Protein AF-A0A958SNZ5-F1 (afdb_monomer_lite)

Structure (mmCIF, N/CA/C/O backbone):
data_AF-A0A958SNZ5-F1
#
_entry.id   AF-A0A958SNZ5-F1
#
loop_
_atom_site.group_PDB
_atom_site.id
_atom_site.type_symbol
_atom_site.label_atom_id
_atom_site.label_alt_id
_atom_site.label_comp_id
_atom_site.label_asym_id
_atom_site.label_entity_id
_atom_site.label_seq_id
_atom_site.pdbx_PDB_ins_code
_atom_site.Cartn_x
_atom_site.Cartn_y
_atom_site.Cartn_z
_atom_site.occupancy
_atom_site.B_iso_or_equiv
_atom_site.auth_seq_id
_atom_site.auth_comp_id
_atom_site.auth_asym_id
_atom_site.auth_atom_id
_atom_site.pdbx_PDB_model_num
ATOM 1 N N . MET A 1 1 ? -20.165 -8.129 38.738 1.00 64.81 1 MET A N 1
ATOM 2 C CA . MET A 1 1 ? -20.463 -7.202 39.850 1.00 64.81 1 MET A CA 1
ATOM 3 C C . MET A 1 1 ? -19.310 -7.248 40.838 1.00 64.81 1 MET A C 1
ATOM 5 O O . MET A 1 1 ? -19.049 -8.313 41.389 1.00 64.81 1 MET A O 1
ATOM 9 N N . ILE A 1 2 ? -18.575 -6.153 41.024 1.00 75.19 2 ILE A N 1
ATOM 10 C CA . ILE A 1 2 ? -17.502 -6.101 42.028 1.00 75.19 2 ILE A CA 1
ATOM 11 C C . ILE A 1 2 ? -18.139 -6.384 43.401 1.00 75.19 2 ILE A C 1
ATOM 13 O O . ILE A 1 2 ? -19.108 -5.725 43.781 1.00 75.19 2 ILE A O 1
ATOM 17 N N . LYS A 1 3 ? -17.630 -7.392 44.132 1.00 74.56 3 LYS A N 1
ATOM 18 C CA . LYS A 1 3 ? -18.230 -7.900 45.390 1.00 74.56 3 LYS A CA 1
ATOM 19 C C . LYS A 1 3 ? -18.533 -6.791 46.404 1.00 74.56 3 LYS A C 1
ATOM 21 O O . LYS A 1 3 ? -19.521 -6.876 47.125 1.00 74.56 3 LYS A O 1
ATOM 26 N N . ILE A 1 4 ? -17.708 -5.749 46.412 1.00 76.00 4 ILE A N 1
ATOM 27 C CA . ILE A 1 4 ? -17.816 -4.594 47.303 1.00 76.00 4 ILE A CA 1
ATOM 28 C C . ILE A 1 4 ? -19.150 -3.854 47.092 1.00 76.00 4 ILE A C 1
ATOM 30 O O . ILE A 1 4 ? -19.901 -3.671 48.047 1.00 76.00 4 ILE A O 1
ATOM 34 N N . PHE A 1 5 ? -19.510 -3.513 45.849 1.00 75.12 5 PHE A N 1
ATOM 35 C CA . PHE A 1 5 ? -20.760 -2.796 45.546 1.00 75.12 5 PHE A CA 1
ATOM 36 C C . PHE A 1 5 ? -22.008 -3.650 45.798 1.00 75.12 5 PHE A C 1
ATOM 38 O O . PHE A 1 5 ? -23.033 -3.142 46.261 1.00 75.12 5 PHE A O 1
ATOM 45 N N . ARG A 1 6 ? -21.902 -4.969 45.581 1.00 81.69 6 ARG A N 1
ATOM 46 C CA . ARG A 1 6 ? -22.974 -5.922 45.899 1.00 81.69 6 ARG A CA 1
ATOM 47 C C . ARG A 1 6 ? -23.284 -5.946 47.399 1.00 81.69 6 ARG A C 1
ATOM 49 O O . ARG A 1 6 ? -24.452 -5.871 47.772 1.00 81.69 6 ARG A O 1
ATOM 56 N N . ASN A 1 7 ? -22.253 -6.013 48.243 1.00 80.75 7 ASN A N 1
ATOM 57 C CA . ASN A 1 7 ? -22.415 -6.057 49.698 1.00 80.75 7 ASN A CA 1
ATOM 58 C C . ASN A 1 7 ? -22.991 -4.737 50.247 1.00 80.75 7 ASN A C 1
ATOM 60 O O . ASN A 1 7 ? -23.875 -4.760 51.099 1.00 80.75 7 ASN A O 1
ATOM 64 N N . ILE A 1 8 ? -22.567 -3.586 49.708 1.00 81.38 8 ILE A N 1
ATOM 65 C CA . ILE A 1 8 ? -23.097 -2.266 50.098 1.00 81.38 8 ILE A CA 1
ATOM 66 C C . ILE A 1 8 ? -24.601 -2.165 49.806 1.00 81.38 8 ILE A C 1
ATOM 68 O O . ILE A 1 8 ? -25.374 -1.717 50.651 1.00 81.38 8 ILE A O 1
ATOM 72 N N . ARG A 1 9 ? -25.043 -2.622 48.630 1.00 76.62 9 ARG A N 1
ATOM 73 C CA . ARG A 1 9 ? -26.465 -2.625 48.258 1.00 76.62 9 ARG A CA 1
ATOM 74 C C . ARG A 1 9 ? -27.312 -3.520 49.160 1.00 76.62 9 ARG A C 1
ATOM 76 O O . ARG A 1 9 ? -28.399 -3.111 49.554 1.00 76.62 9 ARG A O 1
ATOM 83 N N . GLN A 1 10 ? -26.821 -4.718 49.478 1.00 80.62 10 GLN A N 1
ATOM 84 C CA . GLN A 1 10 ? -27.524 -5.655 50.359 1.00 80.62 10 GLN A CA 1
ATOM 85 C C . GLN A 1 10 ? -27.713 -5.066 51.764 1.00 80.62 10 GLN A C 1
ATOM 87 O O . GLN A 1 10 ? -28.821 -5.111 52.292 1.00 80.62 10 GLN A O 1
ATOM 92 N N . ASN A 1 11 ? -26.683 -4.413 52.309 1.00 79.31 11 ASN A N 1
ATOM 93 C CA . ASN A 1 11 ? -26.768 -3.741 53.608 1.00 79.31 11 ASN A CA 1
ATOM 94 C C . ASN A 1 11 ? -27.755 -2.558 53.593 1.00 79.31 11 ASN A C 1
ATOM 96 O O . ASN A 1 11 ? -28.541 -2.392 54.519 1.00 79.31 11 ASN A O 1
ATOM 100 N N . LEU A 1 12 ? -27.786 -1.761 52.519 1.00 78.69 12 LEU A N 1
ATOM 101 C CA . LEU A 1 12 ? -28.700 -0.614 52.403 1.00 78.69 12 LEU A CA 1
ATOM 102 C C . LEU A 1 12 ? -30.177 -1.012 52.260 1.00 78.69 12 LEU A C 1
ATOM 104 O O . LEU A 1 12 ? -31.051 -0.266 52.707 1.00 78.69 12 LEU A O 1
ATOM 108 N N . ILE A 1 13 ? -30.456 -2.166 51.646 1.00 79.06 13 ILE A N 1
ATOM 109 C CA . ILE A 1 13 ? -31.806 -2.743 51.589 1.00 79.06 13 ILE A CA 1
ATOM 110 C C . ILE A 1 13 ? -32.213 -3.266 52.971 1.00 79.06 13 ILE A C 1
ATOM 112 O O . ILE A 1 13 ? -33.327 -2.988 53.408 1.00 79.06 13 ILE A O 1
ATOM 116 N N . ALA A 1 14 ? -31.311 -3.961 53.674 1.00 78.69 14 ALA A N 1
ATOM 117 C CA . ALA A 1 14 ? -31.565 -4.472 55.023 1.00 78.69 14 ALA A CA 1
ATOM 118 C C . ALA A 1 14 ? -31.868 -3.351 56.038 1.00 78.69 14 ALA A C 1
ATOM 120 O O . ALA A 1 14 ? -32.654 -3.546 56.958 1.00 78.69 14 ALA A O 1
ATOM 121 N N . GLU A 1 15 ? -31.304 -2.157 55.837 1.00 82.88 15 GLU A N 1
ATOM 122 C CA . GLU A 1 15 ? -31.567 -0.966 56.658 1.00 82.88 15 GLU A CA 1
ATOM 123 C C . GLU A 1 15 ? -32.807 -0.148 56.223 1.00 82.88 15 GLU A C 1
ATOM 125 O O . GLU A 1 15 ? -33.048 0.930 56.767 1.00 82.88 15 GLU A O 1
ATOM 130 N N . GLY A 1 16 ? -33.577 -0.588 55.217 1.00 77.94 16 GLY A N 1
ATOM 131 C CA . GLY A 1 16 ? -34.769 0.124 54.723 1.00 77.94 16 GLY A CA 1
ATOM 132 C C . GLY A 1 16 ? -34.480 1.419 53.941 1.00 77.94 16 GLY A C 1
ATOM 133 O O . GLY A 1 16 ? -35.384 2.209 53.669 1.00 77.94 16 GLY A O 1
ATOM 134 N N . LYS A 1 17 ? -33.225 1.669 53.539 1.00 80.19 17 LYS A N 1
ATOM 135 C CA . LYS A 1 17 ? -32.775 2.930 52.912 1.00 80.19 17 LYS A CA 1
ATOM 136 C C . LYS A 1 17 ? -32.891 2.903 51.382 1.00 80.19 17 LYS A C 1
ATOM 138 O O . LYS A 1 17 ? -31.903 3.092 50.664 1.00 80.19 17 LYS A O 1
ATOM 143 N N . VAL A 1 18 ? -34.114 2.745 50.873 1.00 79.50 18 VAL A N 1
ATOM 144 C CA . VAL A 1 18 ? -34.416 2.600 49.430 1.00 79.50 18 VAL A CA 1
ATOM 145 C C . VAL A 1 18 ? -33.854 3.752 48.577 1.00 79.50 18 VAL A C 1
ATOM 147 O O . VAL A 1 18 ? -33.247 3.518 47.533 1.00 79.50 18 VAL A O 1
ATOM 150 N N . GLY A 1 19 ? -33.954 5.003 49.042 1.00 80.81 19 GLY A N 1
ATOM 151 C CA . GLY A 1 19 ? -33.432 6.164 48.305 1.00 80.81 19 GLY A CA 1
ATOM 152 C C . GLY A 1 19 ? -31.902 6.198 48.169 1.00 80.81 19 GLY A C 1
ATOM 153 O O . GLY A 1 19 ? -31.382 6.710 47.180 1.00 80.81 19 GLY A O 1
ATOM 154 N N . ARG A 1 20 ? -31.157 5.628 49.129 1.00 80.62 20 ARG A N 1
ATOM 155 C CA . ARG A 1 20 ? -29.694 5.488 49.008 1.00 80.62 20 ARG A CA 1
ATOM 156 C C . ARG A 1 20 ? -29.356 4.350 48.055 1.00 80.62 20 ARG A C 1
ATOM 158 O O . ARG A 1 20 ? -28.518 4.543 47.184 1.00 80.62 20 ARG A O 1
ATOM 165 N N . TYR A 1 21 ? -30.052 3.218 48.166 1.00 84.00 21 TYR A N 1
ATOM 166 C CA . TYR A 1 21 ? -29.888 2.078 47.263 1.00 84.00 21 TYR A CA 1
ATOM 167 C C . TYR A 1 21 ? -29.974 2.482 45.780 1.00 84.00 21 TYR A C 1
ATOM 169 O O . TYR A 1 21 ? -29.078 2.138 45.011 1.00 84.00 21 TYR A O 1
ATOM 177 N N . LEU A 1 22 ? -30.982 3.277 45.394 1.00 83.94 22 LEU A N 1
ATOM 178 C CA . LEU A 1 22 ? -31.151 3.728 44.005 1.00 83.94 22 LEU A CA 1
ATOM 179 C C . LEU A 1 22 ? -29.978 4.587 43.506 1.00 83.94 22 LEU A C 1
ATOM 181 O O . LEU A 1 22 ? -29.508 4.386 42.387 1.00 83.94 22 LEU A O 1
ATOM 185 N N . LYS A 1 23 ? -29.445 5.489 44.343 1.00 84.62 23 LYS A N 1
ATOM 186 C CA . LYS A 1 23 ? -28.261 6.300 44.000 1.00 84.62 23 LYS A CA 1
ATOM 187 C C . LYS A 1 23 ? -27.025 5.429 43.759 1.00 84.62 23 LYS A C 1
ATOM 189 O O . LYS A 1 23 ? -26.292 5.661 42.801 1.00 84.62 23 LYS A O 1
ATOM 194 N N . TYR A 1 24 ? -26.812 4.408 44.594 1.00 83.25 24 TYR A N 1
ATOM 195 C CA . TYR A 1 24 ? -25.680 3.487 44.438 1.00 83.25 24 TYR A CA 1
ATOM 196 C C . TYR A 1 24 ? -25.834 2.557 43.229 1.00 83.25 24 TYR A C 1
ATOM 198 O O . TYR A 1 24 ? -24.855 2.326 42.525 1.00 83.25 24 TYR A O 1
ATOM 206 N N . ALA A 1 25 ? -27.042 2.061 42.947 1.00 84.56 25 ALA A N 1
ATOM 207 C CA . ALA A 1 25 ? -27.304 1.239 41.765 1.00 84.56 25 ALA A CA 1
ATOM 208 C C . ALA A 1 25 ? -27.093 2.024 40.458 1.00 84.56 25 ALA A C 1
ATOM 210 O O . ALA A 1 25 ? -26.511 1.502 39.511 1.00 84.56 25 ALA A O 1
ATOM 211 N N . PHE A 1 26 ? -27.494 3.296 40.421 1.00 88.12 26 PHE A N 1
ATOM 212 C CA . PHE A 1 26 ? -27.238 4.171 39.277 1.00 88.12 26 PHE A CA 1
ATOM 213 C C . PHE A 1 26 ? -25.740 4.449 39.080 1.00 88.12 26 PHE A C 1
ATOM 215 O O . PHE A 1 26 ? -25.235 4.359 37.963 1.00 88.12 26 PHE A O 1
ATOM 222 N N . GLY A 1 27 ? -25.006 4.705 40.170 1.00 88.44 27 GLY A N 1
ATOM 223 C CA . GLY A 1 27 ? -23.551 4.866 40.119 1.00 88.44 27 GLY A CA 1
ATOM 224 C C . GLY A 1 27 ? -22.824 3.623 39.594 1.00 88.44 27 GLY A C 1
ATOM 225 O O . GLY A 1 27 ? -21.867 3.745 38.834 1.00 88.44 27 GLY A O 1
ATOM 226 N N . GLU A 1 28 ? -23.306 2.427 39.939 1.00 88.25 28 GLU A N 1
ATOM 227 C CA . GLU A 1 28 ? -22.770 1.166 39.421 1.00 88.25 28 GLU A CA 1
ATOM 228 C C . GLU A 1 28 ? -22.967 1.026 37.906 1.00 88.25 28 GLU A C 1
ATOM 230 O O . GLU A 1 28 ? -22.033 0.648 37.201 1.00 88.25 28 GLU A O 1
ATOM 235 N N . ILE A 1 29 ? -24.150 1.377 37.394 1.00 90.56 29 ILE A N 1
ATOM 236 C CA . ILE A 1 29 ? -24.432 1.358 35.953 1.00 90.56 29 ILE A CA 1
ATOM 237 C C . ILE A 1 29 ? -23.504 2.326 35.219 1.00 90.56 29 ILE A C 1
ATOM 239 O O . ILE A 1 29 ? -22.885 1.934 34.235 1.00 90.56 29 ILE A O 1
ATOM 243 N N . ILE A 1 30 ? -23.347 3.556 35.717 1.00 93.81 30 ILE A N 1
ATOM 244 C CA . ILE A 1 30 ? -22.446 4.546 35.108 1.00 93.81 30 ILE A CA 1
ATOM 245 C C . ILE A 1 30 ? -21.005 4.028 35.069 1.00 93.81 30 ILE A C 1
ATOM 247 O O . ILE A 1 30 ? -20.353 4.119 34.033 1.00 93.81 30 ILE A O 1
ATOM 251 N N . LEU A 1 31 ? -20.514 3.447 36.165 1.00 92.56 31 LEU A N 1
ATOM 252 C CA . LEU A 1 31 ? -19.168 2.869 36.227 1.00 92.56 31 LEU A CA 1
ATOM 253 C C . LEU A 1 31 ? -18.970 1.746 35.204 1.00 92.56 31 LEU A C 1
ATOM 255 O O . LEU A 1 31 ? -17.940 1.699 34.533 1.00 92.56 31 LEU A O 1
ATOM 259 N N . VAL A 1 32 ? -19.958 0.861 35.062 1.00 92.38 32 VAL A N 1
ATOM 260 C CA . VAL A 1 32 ? -19.926 -0.213 34.060 1.00 92.38 32 VAL A CA 1
ATOM 261 C C . VAL A 1 32 ? -19.934 0.364 32.643 1.00 92.38 32 VAL A C 1
ATOM 263 O O . VAL A 1 32 ? -19.138 -0.068 31.813 1.00 92.38 32 VAL A O 1
ATOM 266 N N . VAL A 1 33 ? -20.774 1.366 32.374 1.00 95.75 33 VAL A N 1
ATOM 267 C CA . VAL A 1 33 ? -20.859 2.031 31.065 1.00 95.75 33 VAL A CA 1
ATOM 268 C C . VAL A 1 33 ? -19.537 2.710 30.702 1.00 95.75 33 VAL A C 1
ATOM 270 O O . VAL A 1 33 ? -19.058 2.526 29.588 1.00 95.75 33 VAL A O 1
ATOM 273 N N . ILE A 1 34 ? -18.901 3.420 31.641 1.00 97.06 34 ILE A N 1
ATOM 274 C CA . ILE A 1 34 ? -17.575 4.025 31.432 1.00 97.06 34 ILE A CA 1
ATOM 275 C C . ILE A 1 34 ? -16.528 2.946 31.139 1.00 97.06 34 ILE A C 1
ATOM 277 O O . ILE A 1 34 ? -15.711 3.115 30.237 1.00 97.06 34 ILE A O 1
ATOM 281 N N . GLY A 1 35 ? -16.562 1.823 31.863 1.00 96.31 35 GLY A N 1
ATOM 282 C CA . GLY A 1 35 ? -15.642 0.708 31.634 1.00 96.31 35 GLY A CA 1
ATOM 283 C C . GLY A 1 35 ? -15.779 0.102 30.235 1.00 96.31 35 GLY A C 1
ATOM 284 O O . GLY A 1 35 ? -14.776 -0.101 29.555 1.00 96.31 35 GLY A O 1
ATOM 285 N N . ILE A 1 36 ? -17.013 -0.137 29.782 1.00 96.38 36 ILE A N 1
ATOM 286 C CA . ILE A 1 36 ? -17.290 -0.650 28.431 1.00 96.38 36 ILE A CA 1
ATOM 287 C C . ILE A 1 36 ? -16.855 0.366 27.375 1.00 96.38 36 ILE A C 1
ATOM 289 O O . ILE A 1 36 ? -16.185 -0.002 26.414 1.00 96.38 36 ILE A O 1
ATOM 293 N N . PHE A 1 37 ? -17.191 1.641 27.570 1.00 97.44 37 PHE A N 1
ATOM 294 C CA . PHE A 1 37 ? -16.803 2.707 26.656 1.00 97.44 37 PHE A CA 1
ATOM 295 C C . PHE A 1 37 ? -15.281 2.773 26.496 1.00 97.44 37 PHE A C 1
ATOM 297 O O . PHE A 1 37 ? -14.782 2.705 25.379 1.00 97.44 37 PHE A O 1
ATOM 304 N N . LEU A 1 38 ? -14.525 2.803 27.598 1.00 97.81 38 LEU A N 1
ATOM 305 C CA . LEU A 1 38 ? -13.060 2.807 27.551 1.00 97.81 38 LEU A CA 1
ATOM 306 C C . LEU A 1 38 ? -12.488 1.559 26.869 1.00 97.81 38 LEU A C 1
ATOM 308 O O . LEU A 1 38 ? -11.519 1.675 26.123 1.00 97.81 38 LEU A O 1
ATOM 312 N N . ALA A 1 39 ? -13.080 0.382 27.089 1.00 97.00 39 ALA A N 1
ATOM 313 C CA . ALA A 1 39 ? -12.645 -0.845 26.427 1.00 97.00 39 ALA A CA 1
ATOM 314 C C . ALA A 1 39 ? -12.816 -0.767 24.900 1.00 97.00 39 ALA A C 1
ATOM 316 O O . ALA A 1 39 ? -11.902 -1.143 24.166 1.00 97.00 39 ALA A O 1
ATOM 317 N N . ILE A 1 40 ? -13.945 -0.230 24.425 1.00 98.00 40 ILE A N 1
ATOM 318 C CA . ILE A 1 40 ? -14.191 -0.002 22.994 1.00 98.00 40 ILE A CA 1
ATOM 319 C C . ILE A 1 40 ? -13.185 1.013 22.443 1.00 98.00 40 ILE A C 1
ATOM 321 O O . ILE A 1 40 ? -12.508 0.715 21.462 1.00 98.00 40 ILE A O 1
ATOM 325 N N . GLN A 1 41 ? -13.004 2.155 23.117 1.00 97.69 41 GLN A N 1
ATOM 326 C CA . GLN A 1 41 ? -12.057 3.188 22.682 1.00 97.69 41 GLN A CA 1
ATOM 327 C C . GLN A 1 41 ? -10.619 2.655 22.587 1.00 97.69 41 GLN A C 1
ATOM 329 O O . GLN A 1 41 ? -9.914 2.941 21.622 1.00 97.69 41 GLN A O 1
ATOM 334 N N . LEU A 1 42 ? -10.167 1.867 23.568 1.00 98.06 42 LEU A N 1
ATOM 335 C CA . LEU A 1 42 ? -8.837 1.252 23.542 1.00 98.06 42 LEU A CA 1
ATOM 336 C C . LEU A 1 42 ? -8.690 0.250 22.393 1.00 98.06 42 LEU A C 1
ATOM 338 O O . LEU A 1 42 ? -7.643 0.218 21.745 1.00 98.06 42 LEU A O 1
ATOM 342 N N . ASN A 1 43 ? -9.729 -0.544 22.123 1.00 97.75 43 ASN A N 1
ATOM 343 C CA . ASN A 1 43 ? -9.726 -1.474 21.001 1.00 97.75 43 ASN A CA 1
ATOM 344 C C . ASN A 1 43 ? -9.654 -0.731 19.658 1.00 97.75 43 ASN A C 1
ATOM 346 O O . ASN A 1 43 ? -8.815 -1.062 18.825 1.00 97.75 43 ASN A O 1
ATOM 350 N N . GLU A 1 44 ? -10.456 0.321 19.478 1.00 98.38 44 GLU A N 1
ATOM 351 C CA . GLU A 1 44 ? -10.428 1.156 18.272 1.00 98.38 44 GLU A CA 1
ATOM 352 C C . GLU A 1 44 ? -9.073 1.837 18.058 1.00 98.38 44 GLU A C 1
ATOM 354 O O . GLU A 1 44 ? -8.584 1.886 16.933 1.00 98.38 44 GLU A O 1
ATOM 359 N N . LEU A 1 45 ? -8.436 2.349 19.117 1.00 98.12 45 LEU A N 1
ATOM 360 C CA . LEU A 1 45 ? -7.098 2.942 19.020 1.00 98.12 45 LEU A CA 1
ATOM 361 C C . LEU A 1 45 ? -6.043 1.908 18.613 1.00 98.12 45 LEU A C 1
ATOM 363 O O . LEU A 1 45 ? -5.156 2.215 17.818 1.00 98.12 45 LEU A O 1
ATOM 367 N N . ASN A 1 46 ? -6.135 0.685 19.140 1.00 97.94 46 ASN A N 1
ATOM 368 C CA . ASN A 1 46 ? -5.216 -0.383 18.769 1.00 97.94 46 ASN A CA 1
ATOM 369 C C . ASN A 1 46 ? -5.405 -0.820 17.310 1.00 97.94 46 ASN A C 1
ATOM 371 O O . ASN A 1 46 ? -4.409 -1.008 16.617 1.00 97.94 46 ASN A O 1
ATOM 375 N N . GLU A 1 47 ? -6.647 -0.940 16.833 1.00 98.25 47 GLU A N 1
ATOM 376 C CA . GLU A 1 47 ? -6.929 -1.236 15.422 1.00 98.25 47 GLU A CA 1
ATOM 377 C C . GLU A 1 47 ? -6.454 -0.100 14.507 1.00 98.25 47 GLU A C 1
ATOM 379 O O . GLU A 1 47 ? -5.677 -0.355 13.593 1.00 98.25 47 GLU A O 1
ATOM 384 N N . LYS A 1 48 ? -6.760 1.165 14.830 1.00 98.31 48 LYS A N 1
ATOM 385 C CA . LYS A 1 48 ? -6.251 2.328 14.076 1.00 98.31 48 LYS A CA 1
ATOM 386 C C . LYS A 1 48 ? -4.727 2.358 13.994 1.00 98.31 48 LYS A C 1
ATOM 388 O O . LYS A 1 48 ? -4.179 2.698 12.951 1.00 98.31 48 LYS A O 1
ATOM 393 N N . ARG A 1 49 ? -4.028 1.997 15.076 1.00 98.25 49 ARG A N 1
ATOM 394 C CA . ARG A 1 49 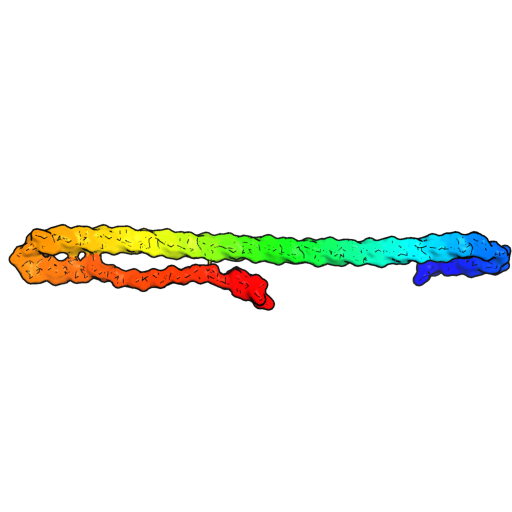? -2.563 1.895 15.066 1.00 98.25 49 ARG A CA 1
ATOM 395 C C . ARG A 1 49 ? -2.085 0.802 14.108 1.00 98.25 49 ARG A C 1
ATOM 397 O O . ARG A 1 49 ? -1.171 1.058 13.335 1.00 98.25 49 ARG A O 1
ATOM 404 N N . LYS A 1 50 ? -2.693 -0.388 14.139 1.00 98.25 50 LYS A N 1
ATOM 405 C CA . LYS A 1 50 ? -2.339 -1.485 13.220 1.00 98.25 50 LYS A CA 1
ATOM 406 C C . LYS A 1 50 ? -2.606 -1.113 11.764 1.00 98.25 50 LYS A C 1
ATOM 408 O O . LYS A 1 50 ? -1.795 -1.435 10.901 1.00 98.25 50 LYS A O 1
ATOM 413 N N . ASP A 1 51 ? -3.721 -0.442 11.493 1.00 97.44 51 ASP A N 1
ATOM 414 C CA . ASP A 1 51 ? -4.058 0.019 10.147 1.00 97.44 51 ASP A CA 1
ATOM 415 C C . ASP A 1 51 ? -3.052 1.062 9.656 1.00 97.44 51 ASP A C 1
ATOM 417 O O . ASP A 1 51 ? -2.572 0.964 8.530 1.00 97.44 51 ASP A O 1
ATOM 421 N N . HIS A 1 52 ? -2.640 1.987 10.525 1.00 97.81 52 HIS A N 1
ATOM 422 C CA . HIS A 1 52 ? -1.598 2.955 10.199 1.00 97.81 52 HIS A CA 1
ATOM 423 C C . HIS A 1 52 ? -0.224 2.300 9.967 1.00 97.81 52 HIS A C 1
ATOM 425 O O . HIS A 1 52 ? 0.497 2.664 9.042 1.00 97.81 52 HIS A O 1
ATOM 431 N N . GLU A 1 53 ? 0.150 1.289 10.756 1.00 98.06 53 GLU A N 1
ATOM 432 C CA . GLU A 1 53 ? 1.386 0.524 10.526 1.00 98.06 53 GLU A CA 1
ATOM 433 C C . GLU A 1 53 ? 1.364 -0.204 9.169 1.00 98.06 53 GLU A C 1
ATOM 435 O O . GLU A 1 53 ? 2.366 -0.203 8.447 1.00 98.06 53 GLU A O 1
ATOM 440 N N . LYS A 1 54 ? 0.216 -0.778 8.779 1.00 96.44 54 LYS A N 1
ATOM 441 C CA . LYS A 1 54 ? 0.028 -1.370 7.443 1.00 96.44 54 LYS A CA 1
ATOM 442 C C . LYS A 1 54 ? 0.121 -0.321 6.338 1.00 96.44 54 LYS A C 1
ATOM 444 O O . LYS A 1 54 ? 0.797 -0.563 5.342 1.00 96.44 54 LYS A O 1
ATOM 449 N N . GLU A 1 55 ? -0.516 0.834 6.516 1.00 96.56 55 GLU A N 1
ATOM 450 C CA . GLU A 1 55 ? -0.453 1.961 5.581 1.00 96.56 55 GLU A CA 1
ATOM 451 C C . GLU A 1 55 ? 1.000 2.386 5.329 1.00 96.56 55 GLU A C 1
ATOM 453 O O . GLU A 1 55 ? 1.438 2.442 4.181 1.00 96.56 55 GLU A O 1
ATOM 458 N N . LEU A 1 56 ? 1.783 2.599 6.392 1.00 98.00 56 LEU A N 1
ATOM 459 C CA . LEU A 1 56 ? 3.202 2.949 6.282 1.00 98.00 56 LEU A CA 1
ATOM 460 C C . LEU A 1 56 ? 4.018 1.860 5.574 1.00 98.00 56 LEU A C 1
ATOM 462 O O . LEU A 1 56 ? 4.904 2.172 4.775 1.00 98.00 56 LEU A O 1
ATOM 466 N N . SER A 1 57 ? 3.712 0.585 5.831 1.00 97.00 57 SER A N 1
ATOM 467 C CA . SER A 1 57 ? 4.351 -0.533 5.135 1.00 97.00 57 SER A CA 1
ATOM 468 C C . SER A 1 57 ? 4.064 -0.504 3.631 1.00 97.00 57 SER A C 1
ATOM 470 O O . SER A 1 57 ? 4.997 -0.603 2.831 1.00 97.00 57 SER A O 1
ATOM 472 N N . PHE A 1 58 ? 2.804 -0.307 3.232 1.00 96.12 58 PHE A N 1
ATOM 473 C CA . PHE A 1 58 ? 2.426 -0.189 1.823 1.00 96.12 58 PHE A CA 1
ATOM 474 C C . PHE A 1 58 ? 3.044 1.039 1.154 1.00 96.12 58 PHE A C 1
ATOM 476 O O . PHE A 1 58 ? 3.551 0.925 0.041 1.00 96.12 58 PHE A O 1
ATOM 483 N N . LEU A 1 59 ? 3.079 2.188 1.834 1.00 96.94 59 LEU A N 1
ATOM 484 C CA . LEU A 1 59 ? 3.739 3.394 1.326 1.00 96.94 59 LEU A CA 1
ATOM 485 C C . LEU A 1 59 ? 5.235 3.167 1.081 1.00 96.94 59 LEU A C 1
ATOM 487 O O . LEU A 1 59 ? 5.760 3.601 0.054 1.00 96.94 59 LEU A O 1
ATOM 491 N N . SER A 1 60 ? 5.920 2.459 1.985 1.00 97.31 60 SER A N 1
ATOM 492 C CA . SER A 1 60 ? 7.328 2.097 1.794 1.00 97.31 60 SER A CA 1
ATOM 493 C C . SER A 1 60 ? 7.515 1.199 0.573 1.00 97.31 60 SER A C 1
ATOM 495 O O . SER A 1 60 ? 8.364 1.486 -0.265 1.00 97.31 60 SER A O 1
ATOM 497 N N . LYS A 1 61 ? 6.697 0.150 0.434 1.00 95.94 61 LYS A N 1
ATOM 498 C CA . LYS A 1 61 ? 6.768 -0.756 -0.720 1.00 95.94 61 LYS A CA 1
ATOM 499 C C . LYS A 1 61 ? 6.481 -0.035 -2.041 1.00 95.94 61 LYS A C 1
ATOM 501 O O . LYS A 1 61 ? 7.188 -0.246 -3.018 1.00 95.94 61 LYS A O 1
ATOM 506 N N . LEU A 1 62 ? 5.494 0.865 -2.063 1.00 95.75 62 LEU A N 1
ATOM 507 C CA . LEU A 1 62 ? 5.158 1.647 -3.254 1.00 95.75 62 LEU A CA 1
ATOM 508 C C . LEU A 1 62 ? 6.310 2.574 -3.659 1.00 95.75 62 LEU A C 1
ATOM 510 O O . LEU A 1 62 ? 6.609 2.714 -4.842 1.00 95.75 62 LEU A O 1
ATOM 514 N N . LYS A 1 63 ? 6.985 3.184 -2.681 1.00 95.81 63 LYS A N 1
ATOM 515 C CA . LYS A 1 63 ? 8.194 3.974 -2.928 1.00 95.81 63 LYS A CA 1
ATOM 516 C C . LYS A 1 63 ? 9.298 3.120 -3.559 1.00 95.81 63 LYS A C 1
ATOM 518 O O . LYS A 1 63 ? 9.946 3.579 -4.496 1.00 95.81 63 LYS A O 1
ATOM 523 N N . ASP A 1 64 ? 9.508 1.904 -3.064 1.00 95.12 64 ASP A N 1
ATOM 524 C CA . ASP A 1 64 ? 10.514 0.988 -3.608 1.00 95.12 64 ASP A CA 1
ATOM 525 C C . ASP A 1 64 ? 10.168 0.545 -5.038 1.00 95.12 64 ASP A C 1
ATOM 527 O O . ASP A 1 64 ? 11.037 0.568 -5.910 1.00 95.12 64 ASP A O 1
ATOM 531 N N . ASP A 1 65 ? 8.895 0.237 -5.306 1.00 94.25 65 ASP A N 1
ATOM 532 C CA . ASP A 1 65 ? 8.400 -0.087 -6.648 1.00 94.25 65 ASP A CA 1
ATOM 533 C C . ASP A 1 65 ? 8.634 1.075 -7.631 1.00 94.25 65 ASP A C 1
ATOM 535 O O . ASP A 1 65 ? 9.155 0.859 -8.726 1.00 94.25 65 ASP A O 1
ATOM 539 N N . ILE A 1 66 ? 8.335 2.316 -7.2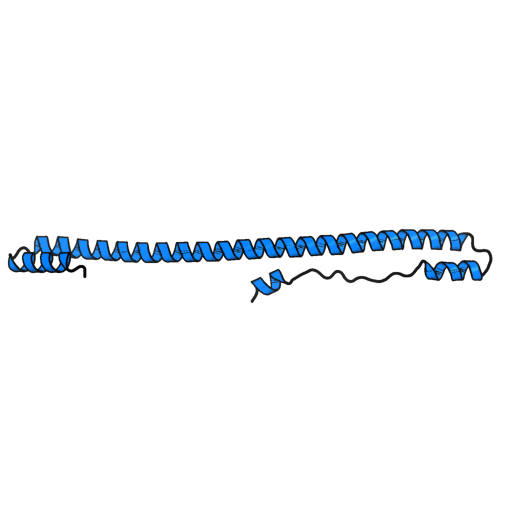24 1.00 94.12 66 ILE A N 1
ATOM 540 C CA . ILE A 1 66 ? 8.577 3.519 -8.039 1.00 94.12 66 ILE A CA 1
ATOM 541 C C . ILE A 1 66 ? 10.074 3.723 -8.299 1.00 94.12 66 ILE A C 1
ATOM 543 O O . ILE A 1 66 ? 10.465 4.041 -9.421 1.00 94.12 66 ILE A O 1
ATOM 547 N N . ASN A 1 67 ? 10.929 3.539 -7.290 1.00 95.19 67 ASN A N 1
ATOM 548 C CA . ASN A 1 67 ? 12.378 3.663 -7.471 1.00 95.19 67 ASN A CA 1
ATOM 549 C C . ASN A 1 67 ? 12.907 2.630 -8.472 1.00 95.19 67 ASN A C 1
ATOM 551 O O . ASN A 1 67 ? 13.750 2.962 -9.305 1.00 95.19 67 ASN A O 1
ATOM 555 N N . LEU A 1 68 ? 12.392 1.400 -8.422 1.00 93.25 68 LEU A N 1
ATOM 556 C CA . LEU A 1 68 ? 12.748 0.359 -9.380 1.00 93.25 68 LEU A CA 1
ATOM 557 C C . LEU A 1 68 ? 12.321 0.739 -10.805 1.00 93.25 68 LEU A C 1
ATOM 559 O O . LEU A 1 68 ? 13.104 0.585 -11.743 1.00 93.25 68 LEU A O 1
ATOM 563 N N . ASP A 1 69 ? 11.116 1.283 -10.967 1.00 92.81 69 ASP A N 1
ATOM 564 C CA . ASP A 1 69 ? 10.627 1.754 -12.264 1.00 92.81 69 ASP A CA 1
ATOM 565 C C . ASP A 1 69 ? 11.479 2.910 -12.812 1.00 92.81 69 ASP A C 1
ATOM 567 O O . ASP A 1 69 ? 11.848 2.893 -13.988 1.00 92.81 69 ASP A O 1
ATOM 571 N N . ILE A 1 70 ? 11.877 3.867 -11.964 1.00 93.31 70 ILE A N 1
ATOM 572 C CA . ILE A 1 70 ? 12.807 4.949 -12.333 1.00 93.31 70 ILE A CA 1
ATOM 573 C C . ILE A 1 70 ? 14.155 4.380 -12.789 1.00 93.31 70 ILE A C 1
ATOM 575 O O . ILE A 1 70 ? 14.706 4.832 -13.796 1.00 93.31 70 ILE A O 1
ATOM 579 N N . MET A 1 71 ? 14.692 3.382 -12.081 1.00 92.62 71 MET A N 1
ATOM 580 C CA . MET A 1 71 ? 15.954 2.739 -12.457 1.00 92.62 71 MET A CA 1
ATOM 581 C C . MET A 1 71 ? 15.851 2.050 -13.823 1.00 92.62 71 MET A C 1
ATOM 583 O O . MET A 1 71 ? 16.719 2.244 -14.675 1.00 92.62 71 MET A O 1
ATOM 587 N N . ASN A 1 72 ? 14.774 1.301 -14.065 1.00 90.56 72 ASN A N 1
ATOM 588 C CA . ASN A 1 72 ? 14.533 0.620 -15.340 1.00 90.56 72 ASN A CA 1
ATOM 589 C C . ASN A 1 72 ? 14.367 1.611 -16.503 1.00 90.56 72 ASN A C 1
ATOM 591 O O . ASN A 1 72 ? 14.891 1.391 -17.600 1.00 90.56 72 ASN A O 1
ATOM 595 N N . LEU A 1 73 ? 13.660 2.717 -16.260 1.00 90.69 73 LEU A N 1
ATOM 596 C CA . LEU A 1 73 ? 13.491 3.808 -17.217 1.00 90.69 73 LEU A CA 1
ATOM 597 C C . LEU A 1 73 ? 14.823 4.477 -17.553 1.00 90.69 73 LEU A C 1
ATOM 599 O O . LEU A 1 73 ? 15.152 4.612 -18.726 1.00 90.69 73 LEU A O 1
ATOM 603 N N . THR A 1 74 ? 15.616 4.823 -16.540 1.00 92.75 74 THR A N 1
ATOM 604 C CA . THR A 1 74 ? 16.942 5.442 -16.718 1.00 92.75 74 THR A CA 1
ATOM 605 C C . THR A 1 74 ? 17.886 4.530 -17.507 1.00 92.75 74 THR A C 1
ATOM 607 O O . THR A 1 74 ? 18.633 4.985 -18.375 1.00 92.75 74 THR A O 1
ATOM 610 N N . GLN A 1 75 ? 17.834 3.222 -17.243 1.00 89.56 75 GLN A N 1
ATOM 611 C CA . GLN A 1 75 ? 18.607 2.240 -17.997 1.00 89.56 75 GLN A CA 1
ATOM 612 C C . GLN A 1 75 ? 18.163 2.181 -19.463 1.00 89.56 75 GLN A C 1
ATOM 614 O O . GLN A 1 75 ? 19.007 2.134 -20.356 1.00 89.56 75 GLN A O 1
ATOM 619 N N . SER A 1 76 ? 16.851 2.208 -19.708 1.00 89.44 76 SER A N 1
ATOM 620 C CA . SER A 1 76 ? 16.289 2.205 -21.062 1.00 89.44 76 SER A CA 1
ATOM 621 C C . SER A 1 76 ? 16.677 3.468 -21.830 1.00 89.44 76 SER A C 1
ATOM 623 O O . SER A 1 76 ? 17.107 3.369 -22.973 1.00 89.44 76 SER A O 1
ATOM 625 N N . ASP A 1 77 ? 16.609 4.633 -21.186 1.00 89.81 77 ASP A N 1
ATOM 626 C CA . ASP A 1 77 ? 17.015 5.920 -21.760 1.00 89.81 77 ASP A CA 1
ATOM 627 C C . ASP A 1 77 ? 18.498 5.917 -22.160 1.00 89.81 77 ASP A C 1
ATOM 629 O O . ASP A 1 77 ? 18.854 6.232 -23.295 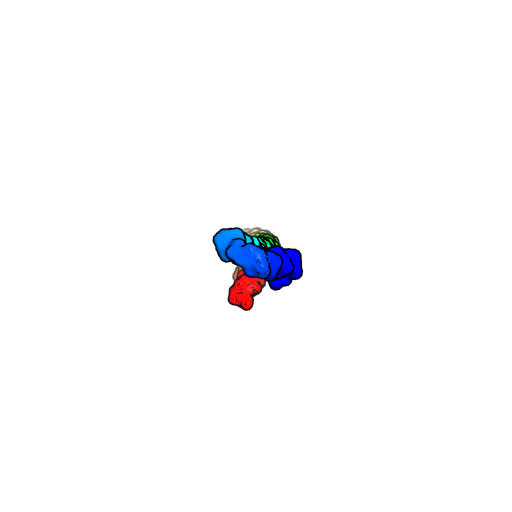1.00 89.81 77 ASP A O 1
ATOM 633 N N . SER A 1 78 ? 19.366 5.413 -21.275 1.00 90.38 78 SER A N 1
ATOM 634 C CA . SER A 1 78 ? 20.797 5.237 -21.565 1.00 90.38 78 SER A CA 1
ATOM 635 C C . SER A 1 78 ? 21.034 4.320 -22.770 1.00 90.38 78 SER A C 1
ATOM 637 O O . SER A 1 78 ? 21.895 4.582 -23.609 1.00 90.38 78 SER A O 1
ATOM 639 N N . THR A 1 79 ? 20.264 3.236 -22.876 1.00 88.25 79 THR A N 1
ATOM 640 C CA . THR A 1 79 ? 20.330 2.315 -24.013 1.00 88.25 79 THR A CA 1
ATOM 641 C C . THR A 1 79 ? 19.844 2.976 -25.308 1.00 88.25 79 THR A C 1
ATOM 643 O O . THR A 1 79 ? 20.487 2.808 -26.344 1.00 88.25 79 THR A O 1
ATOM 646 N N . PHE A 1 80 ? 18.776 3.775 -25.266 1.00 87.81 80 PHE A N 1
ATOM 647 C CA . PHE A 1 80 ? 18.307 4.521 -26.435 1.00 87.81 80 PHE A CA 1
ATOM 648 C C . PHE A 1 80 ? 19.310 5.580 -26.896 1.00 87.81 80 PHE A C 1
ATOM 650 O O . PHE A 1 80 ? 19.544 5.684 -28.098 1.00 87.81 80 PHE A O 1
ATOM 657 N N . ALA A 1 81 ? 19.984 6.276 -25.978 1.00 90.38 81 ALA A N 1
ATOM 658 C CA . ALA A 1 81 ? 21.056 7.211 -26.322 1.00 90.38 81 ALA A CA 1
ATOM 659 C C . ALA A 1 81 ? 22.229 6.518 -27.046 1.00 90.38 81 ALA A C 1
ATOM 661 O O . ALA A 1 81 ? 22.804 7.060 -27.994 1.00 90.38 81 ALA A O 1
ATOM 662 N N . LEU A 1 82 ? 22.574 5.286 -26.644 1.00 88.94 82 LEU A N 1
ATOM 663 C CA . LEU A 1 82 ? 23.575 4.480 -27.352 1.00 88.94 82 LEU A CA 1
ATOM 664 C C . LEU A 1 82 ? 23.109 4.107 -28.761 1.00 88.94 82 LEU A C 1
ATOM 666 O O . LEU A 1 82 ? 23.898 4.189 -29.702 1.00 88.94 82 LEU A O 1
ATOM 670 N N . TYR A 1 83 ? 21.842 3.725 -28.923 1.00 86.94 83 TYR A N 1
ATOM 671 C CA . TYR A 1 83 ? 21.300 3.410 -30.242 1.00 86.94 83 TYR A CA 1
ATOM 672 C C . TYR A 1 83 ? 21.224 4.632 -31.157 1.00 86.94 83 TYR A C 1
ATOM 674 O O . TYR A 1 83 ? 21.535 4.520 -32.342 1.00 86.94 83 TYR A O 1
ATOM 682 N N . GLU A 1 84 ? 20.874 5.801 -30.624 1.00 88.62 84 GLU A N 1
ATOM 683 C CA . GLU A 1 84 ? 20.898 7.063 -31.365 1.00 88.62 84 GLU A CA 1
ATOM 684 C C . GLU A 1 84 ? 22.318 7.381 -31.855 1.00 88.62 84 GLU A C 1
ATOM 686 O O . GLU A 1 84 ? 22.528 7.652 -33.038 1.00 88.62 84 GLU A O 1
ATOM 691 N N . SER A 1 85 ? 23.317 7.260 -30.976 1.00 90.88 85 SER A N 1
ATOM 692 C CA . SER A 1 85 ? 24.729 7.461 -31.324 1.00 90.88 85 SER A CA 1
ATOM 693 C C . SER A 1 85 ? 25.207 6.494 -32.417 1.00 90.88 85 SER A C 1
ATOM 695 O O . SER A 1 85 ? 25.795 6.918 -33.417 1.00 90.88 85 SER A O 1
ATOM 697 N N . SER A 1 86 ? 24.897 5.200 -32.282 1.00 89.00 86 SER A N 1
ATOM 698 C CA . SER A 1 86 ? 25.212 4.181 -33.293 1.00 89.00 86 SER A CA 1
ATOM 699 C C . SER A 1 86 ? 24.527 4.458 -34.629 1.00 89.00 86 SER A C 1
ATOM 701 O O . SER A 1 86 ? 25.174 4.364 -35.671 1.00 89.00 86 SER A O 1
ATOM 703 N N . SER A 1 87 ? 23.257 4.868 -34.607 1.00 86.94 87 SER A N 1
ATOM 704 C CA . SER A 1 87 ? 22.486 5.206 -35.810 1.00 86.94 87 SER A CA 1
ATOM 705 C C . SER A 1 87 ? 23.072 6.419 -36.532 1.00 86.94 87 SER A C 1
ATOM 707 O O . SER A 1 87 ? 23.234 6.397 -37.751 1.00 86.94 87 SER A O 1
ATOM 709 N N . ASN A 1 88 ? 23.472 7.453 -35.786 1.00 89.44 88 ASN A N 1
ATOM 710 C CA . ASN A 1 88 ? 24.140 8.630 -36.347 1.00 89.44 88 ASN A CA 1
ATOM 711 C C . ASN A 1 88 ? 25.480 8.265 -37.003 1.00 89.44 88 ASN A C 1
ATOM 713 O O . ASN A 1 88 ? 25.788 8.734 -38.099 1.00 89.44 88 ASN A O 1
ATOM 717 N N . LYS A 1 89 ? 26.259 7.374 -36.378 1.00 88.94 89 LYS A N 1
ATOM 718 C CA . LYS A 1 89 ? 27.516 6.872 -36.949 1.00 88.94 89 LYS A CA 1
ATOM 719 C C . LYS A 1 89 ? 27.287 6.026 -38.203 1.00 88.94 89 LYS A C 1
ATOM 721 O O . LYS A 1 89 ? 28.031 6.151 -39.174 1.00 88.94 89 LYS A O 1
ATOM 726 N N . ALA A 1 90 ? 26.262 5.179 -38.195 1.00 87.75 90 ALA A N 1
ATOM 727 C CA . ALA A 1 90 ? 25.872 4.381 -39.351 1.00 87.75 90 ALA A CA 1
ATOM 728 C C . ALA A 1 90 ? 25.514 5.280 -40.543 1.00 87.75 90 ALA A C 1
ATOM 730 O O . ALA A 1 90 ? 25.971 5.042 -41.660 1.00 87.75 90 ALA A O 1
ATOM 731 N N . LEU A 1 91 ? 24.777 6.363 -40.284 1.00 87.38 91 LEU A N 1
ATOM 732 C CA . LEU A 1 91 ? 24.416 7.358 -41.287 1.00 87.38 91 LEU A CA 1
ATOM 733 C C . LEU A 1 91 ? 25.648 8.087 -41.860 1.00 87.38 91 LEU A C 1
ATOM 735 O O . LEU A 1 91 ? 25.734 8.287 -43.071 1.00 87.38 91 LEU A O 1
ATOM 739 N N . GLU A 1 92 ? 26.629 8.442 -41.021 1.00 88.69 92 GLU A N 1
ATOM 740 C CA . GLU A 1 92 ? 27.897 9.034 -41.478 1.00 88.69 92 GLU A CA 1
ATOM 741 C C . GLU A 1 92 ? 28.662 8.096 -42.425 1.00 88.69 92 GLU A C 1
ATOM 743 O O . GLU A 1 92 ? 29.148 8.535 -43.470 1.00 88.69 92 GLU A O 1
ATOM 748 N N . ILE A 1 93 ? 28.756 6.807 -42.077 1.00 87.81 93 ILE A N 1
ATOM 749 C CA . ILE A 1 93 ? 29.408 5.788 -42.914 1.00 87.81 93 ILE A CA 1
ATOM 750 C C . ILE A 1 93 ? 28.652 5.635 -44.233 1.00 87.81 93 ILE A C 1
ATOM 752 O O . ILE A 1 93 ? 29.272 5.653 -45.293 1.00 87.81 93 ILE A O 1
ATOM 756 N N . PHE A 1 94 ? 27.321 5.554 -44.176 1.00 87.25 94 PHE A N 1
ATOM 757 C CA . PHE A 1 94 ? 26.471 5.417 -45.353 1.00 87.25 94 PHE A CA 1
ATOM 758 C C . PHE A 1 94 ? 26.682 6.558 -46.359 1.00 87.25 94 PHE A C 1
ATOM 760 O O . PHE A 1 94 ? 26.886 6.301 -47.542 1.00 87.25 94 PHE A O 1
ATOM 767 N N . TYR A 1 95 ? 26.723 7.816 -45.904 1.00 89.19 95 TYR A N 1
ATOM 768 C CA . TYR A 1 95 ? 26.958 8.962 -46.793 1.00 89.19 95 TYR A CA 1
ATOM 769 C C . TYR A 1 95 ? 28.362 9.005 -47.412 1.00 89.19 95 TYR A C 1
ATOM 771 O O . TYR A 1 95 ? 28.560 9.676 -48.424 1.00 89.19 95 TYR A O 1
ATOM 779 N N . ARG A 1 96 ? 29.344 8.321 -46.814 1.00 89.06 96 ARG A N 1
ATOM 780 C CA . ARG A 1 96 ? 30.726 8.234 -47.319 1.00 89.06 96 ARG A CA 1
ATOM 781 C C . ARG A 1 96 ? 31.020 6.933 -48.067 1.00 89.06 96 ARG A C 1
ATOM 783 O O . ARG A 1 96 ? 32.140 6.768 -48.554 1.00 89.06 96 ARG A O 1
ATOM 790 N N . ALA A 1 97 ? 30.056 6.019 -48.129 1.00 89.44 97 ALA A N 1
ATOM 791 C CA . ALA A 1 97 ? 30.229 4.706 -48.724 1.00 89.44 97 ALA A CA 1
ATOM 792 C C . ALA A 1 97 ? 30.530 4.827 -50.222 1.00 89.44 97 ALA A C 1
ATOM 794 O O . ALA A 1 97 ? 29.803 5.483 -50.965 1.00 89.44 97 ALA A O 1
ATOM 795 N N . ASN A 1 98 ? 31.599 4.166 -50.667 1.00 90.56 98 ASN A N 1
ATOM 796 C CA . ASN A 1 98 ? 31.968 4.102 -52.085 1.00 90.56 98 ASN A CA 1
ATOM 797 C C . ASN A 1 98 ? 31.911 2.672 -52.631 1.00 90.56 98 ASN A C 1
ATOM 799 O O . ASN A 1 98 ? 32.050 2.465 -53.838 1.00 90.56 98 ASN A O 1
ATOM 803 N N . LYS A 1 99 ? 31.725 1.680 -51.754 1.00 91.12 99 LYS A N 1
ATOM 804 C CA . LYS A 1 99 ? 31.558 0.276 -52.118 1.00 91.12 99 LYS A CA 1
ATOM 805 C C . LYS A 1 99 ? 30.404 -0.358 -51.348 1.00 91.12 99 LYS A C 1
ATOM 807 O O . LYS A 1 99 ? 29.986 0.136 -50.304 1.00 91.12 99 LYS A O 1
ATOM 812 N N . VAL A 1 100 ? 29.909 -1.483 -51.858 1.00 83.94 100 VAL A N 1
ATOM 813 C CA . VAL A 1 100 ? 28.805 -2.234 -51.238 1.00 83.94 100 VAL A CA 1
ATOM 814 C C . VAL A 1 100 ? 29.200 -2.745 -49.847 1.00 83.94 100 VAL A C 1
ATOM 816 O O . VAL A 1 100 ? 28.367 -2.780 -48.946 1.00 83.94 100 VAL A O 1
ATOM 819 N N . GLU A 1 101 ? 30.477 -3.069 -49.633 1.00 85.38 101 GLU A N 1
ATOM 820 C CA . GLU A 1 101 ? 30.985 -3.545 -48.343 1.00 85.38 101 GLU A CA 1
ATOM 821 C C . GLU A 1 101 ? 30.886 -2.484 -47.231 1.00 85.38 101 GLU A C 1
ATOM 823 O O . GLU A 1 101 ? 30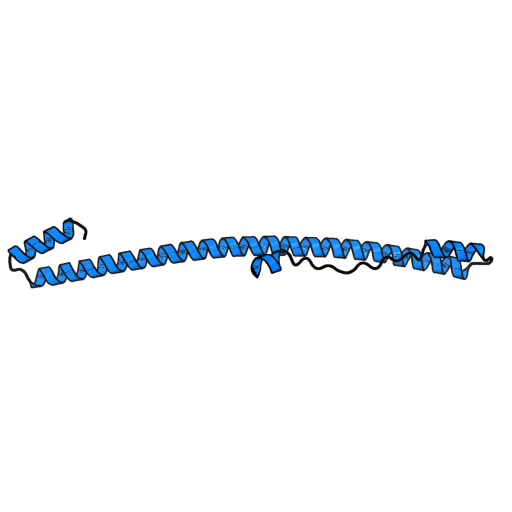.630 -2.834 -46.078 1.00 85.38 101 GLU A O 1
ATOM 828 N N . ASP A 1 102 ? 31.018 -1.195 -47.570 1.00 82.94 102 ASP A N 1
ATOM 829 C CA . ASP A 1 102 ? 30.892 -0.086 -46.612 1.00 82.94 102 ASP A CA 1
ATOM 830 C C . ASP A 1 102 ? 29.449 0.029 -46.086 1.00 82.94 102 ASP A C 1
ATOM 832 O O . ASP A 1 102 ? 29.224 0.358 -44.923 1.00 82.94 102 ASP A O 1
ATOM 836 N N . ILE A 1 103 ? 28.466 -0.288 -46.938 1.00 80.44 103 ILE A N 1
ATOM 837 C CA . ILE A 1 103 ? 27.038 -0.276 -46.596 1.00 80.44 103 ILE A CA 1
ATOM 838 C C . ILE A 1 103 ? 26.713 -1.448 -45.665 1.00 80.44 103 ILE A C 1
ATOM 840 O O . ILE A 1 103 ? 26.041 -1.258 -44.655 1.00 80.44 103 ILE A O 1
ATOM 844 N N . ILE A 1 104 ? 27.244 -2.643 -45.943 1.00 81.81 104 ILE A N 1
ATOM 845 C CA . ILE A 1 104 ? 27.032 -3.840 -45.106 1.00 81.81 104 ILE A CA 1
ATOM 846 C C . ILE A 1 104 ? 27.570 -3.629 -43.681 1.00 81.81 104 ILE A C 1
ATOM 848 O O . ILE A 1 104 ? 26.983 -4.113 -42.716 1.00 81.81 104 ILE A O 1
ATOM 852 N N . ALA A 1 105 ? 28.648 -2.857 -43.513 1.00 77.25 105 ALA A N 1
ATOM 853 C CA . ALA A 1 105 ? 29.174 -2.528 -42.189 1.00 77.25 105 ALA A CA 1
ATOM 854 C C . ALA A 1 105 ? 28.176 -1.733 -41.317 1.00 77.25 105 ALA A C 1
ATOM 856 O O . ALA A 1 105 ? 28.234 -1.821 -40.087 1.00 77.25 105 ALA A O 1
ATOM 857 N N . THR A 1 106 ? 27.240 -0.994 -41.926 1.00 78.00 106 THR A N 1
ATOM 858 C CA . THR A 1 106 ? 26.252 -0.178 -41.198 1.00 78.00 106 THR A CA 1
ATOM 859 C C . THR A 1 106 ? 25.144 -0.999 -40.535 1.00 78.00 106 THR A C 1
ATOM 861 O O . THR A 1 106 ? 24.662 -0.597 -39.480 1.00 78.00 106 THR A O 1
ATOM 864 N N . ASP A 1 107 ? 24.811 -2.186 -41.056 1.00 73.62 107 ASP A N 1
ATOM 865 C CA . ASP A 1 107 ? 23.757 -3.062 -40.506 1.00 73.62 107 ASP A CA 1
ATOM 866 C C . ASP A 1 107 ? 24.026 -3.446 -39.045 1.00 73.62 107 ASP A C 1
ATOM 868 O O . ASP A 1 107 ? 23.119 -3.506 -38.214 1.00 73.62 107 ASP A O 1
ATOM 872 N N . THR A 1 108 ? 25.302 -3.636 -38.699 1.00 71.69 108 THR A N 1
ATOM 873 C CA . THR A 1 108 ? 25.721 -3.973 -37.330 1.00 71.69 108 THR A CA 1
ATOM 874 C C . THR A 1 108 ? 25.467 -2.850 -36.321 1.00 71.69 108 THR A C 1
ATOM 876 O O . THR A 1 108 ? 25.408 -3.10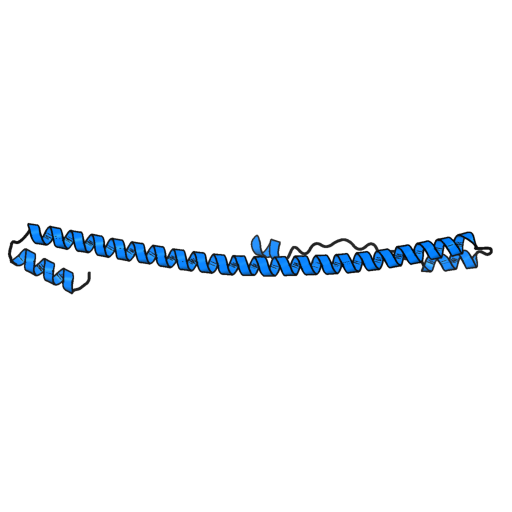6 -35.119 1.00 71.69 108 THR A O 1
ATOM 879 N N . LEU A 1 109 ? 25.289 -1.614 -36.795 1.00 73.38 109 LEU A N 1
ATOM 880 C CA . LEU A 1 109 ? 25.065 -0.423 -35.976 1.00 73.38 109 LEU A CA 1
ATOM 881 C C . LEU A 1 109 ? 23.576 -0.069 -35.823 1.00 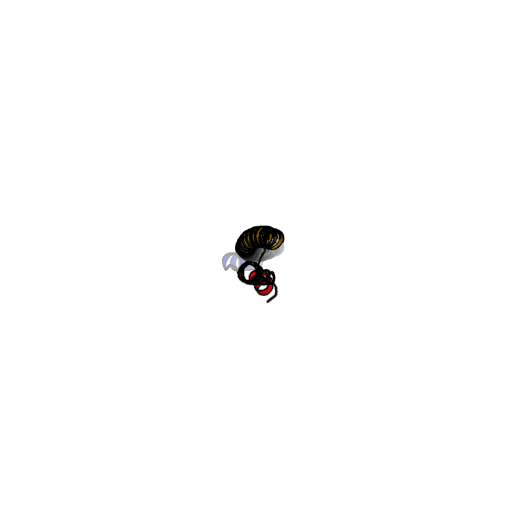73.38 109 LEU A C 1
ATOM 883 O O . LEU A 1 109 ? 23.240 0.726 -34.947 1.00 73.38 109 LEU A O 1
ATOM 887 N N . PHE A 1 110 ? 22.688 -0.673 -36.621 1.00 67.38 110 PHE A N 1
ATOM 888 C CA . PHE A 1 110 ? 21.240 -0.423 -36.601 1.00 67.38 110 PHE A CA 1
ATOM 889 C C . PHE A 1 110 ? 20.436 -1.386 -35.710 1.00 67.38 110 PHE A C 1
ATOM 891 O O . PHE A 1 110 ? 19.204 -1.348 -35.718 1.00 67.38 110 PHE A O 1
ATOM 898 N N . MET A 1 111 ? 21.083 -2.253 -34.924 1.00 64.38 111 MET A N 1
ATOM 899 C CA . MET A 1 111 ? 20.367 -3.162 -34.022 1.00 64.38 111 MET A CA 1
ATOM 900 C C . MET A 1 111 ? 19.658 -2.398 -32.896 1.00 64.38 111 MET A C 1
ATOM 902 O O . MET A 1 111 ? 20.254 -2.086 -31.870 1.00 64.38 111 MET A O 1
ATOM 906 N N . PHE A 1 112 ? 18.359 -2.162 -33.070 1.00 65.44 112 PHE A N 1
ATOM 907 C CA . PHE A 1 112 ? 17.445 -1.737 -32.014 1.00 65.44 112 PHE A CA 1
ATOM 908 C C . PHE A 1 112 ? 16.747 -2.951 -31.400 1.00 65.44 112 PHE A C 1
ATOM 910 O O . PHE A 1 112 ? 16.170 -3.776 -32.110 1.00 65.44 112 PHE A O 1
ATOM 917 N N . ALA A 1 113 ? 16.727 -3.026 -30.071 1.00 64.00 113 ALA A N 1
ATOM 918 C CA . ALA A 1 113 ? 15.800 -3.887 -29.350 1.00 64.00 113 ALA A CA 1
ATOM 919 C C . ALA A 1 113 ? 14.660 -3.026 -28.798 1.00 64.00 113 ALA A C 1
ATOM 921 O O . ALA A 1 113 ? 14.893 -2.093 -28.031 1.00 64.00 113 ALA A O 1
ATOM 922 N N . TRP A 1 114 ? 13.420 -3.339 -29.179 1.00 62.69 114 TRP A N 1
ATOM 923 C CA . TRP A 1 114 ? 12.255 -2.705 -28.571 1.00 62.69 114 TRP A CA 1
ATOM 924 C C . TRP A 1 114 ? 12.103 -3.218 -27.138 1.00 62.69 114 TRP A C 1
ATOM 926 O O . TRP A 1 114 ? 11.876 -4.412 -26.927 1.00 62.69 114 TRP A O 1
ATOM 936 N N . THR A 1 115 ? 12.214 -2.337 -26.148 1.00 64.75 115 THR A N 1
ATOM 937 C CA . THR A 1 115 ? 11.910 -2.675 -24.756 1.00 64.75 115 THR A CA 1
ATOM 938 C C . THR A 1 115 ? 10.515 -2.161 -24.421 1.00 64.75 115 THR A C 1
ATOM 940 O O . THR A 1 115 ? 10.198 -0.984 -24.570 1.00 64.75 115 THR A O 1
ATOM 943 N N . ASN A 1 116 ? 9.631 -3.064 -23.999 1.00 69.12 116 ASN A N 1
ATOM 944 C CA . ASN A 1 116 ? 8.324 -2.656 -23.499 1.00 69.12 116 ASN A CA 1
ATOM 945 C C . ASN A 1 116 ? 8.483 -2.126 -22.074 1.00 69.12 116 ASN A C 1
ATOM 947 O O . ASN A 1 116 ? 9.033 -2.821 -21.216 1.00 69.12 116 ASN A O 1
ATOM 951 N N . LEU A 1 117 ? 7.958 -0.927 -21.813 1.00 71.94 117 LEU A N 1
ATOM 952 C CA . LEU A 1 117 ? 7.853 -0.398 -20.459 1.00 71.94 117 LEU A CA 1
ATOM 953 C C . LEU A 1 117 ? 6.960 -1.324 -19.625 1.00 71.94 117 LEU A C 1
ATOM 955 O O . LEU A 1 117 ? 5.757 -1.430 -19.873 1.00 71.94 117 LEU A O 1
ATOM 959 N N . LYS A 1 118 ? 7.536 -1.970 -18.613 1.00 76.06 118 LYS A N 1
ATOM 960 C CA . LYS A 1 118 ? 6.782 -2.752 -17.635 1.00 76.06 118 LYS A CA 1
ATOM 961 C C . LYS A 1 118 ? 6.758 -1.999 -16.312 1.00 76.06 118 LYS A C 1
ATOM 963 O O . LYS A 1 118 ? 7.743 -2.014 -15.588 1.00 76.06 118 LYS A O 1
ATOM 968 N N . ILE A 1 119 ? 5.625 -1.365 -16.023 1.00 81.00 119 ILE A N 1
ATOM 969 C CA . ILE A 1 119 ? 5.369 -0.713 -14.732 1.00 81.00 119 ILE A CA 1
ATOM 970 C C . ILE A 1 119 ? 5.235 -1.793 -13.658 1.00 81.00 119 ILE A C 1
ATOM 972 O O . ILE A 1 119 ? 4.502 -2.773 -13.854 1.00 81.00 119 ILE A O 1
ATOM 976 N N . ASN A 1 120 ? 5.915 -1.615 -12.530 1.00 86.00 120 ASN A N 1
ATOM 977 C CA . ASN A 1 120 ? 5.777 -2.500 -11.389 1.00 86.00 120 ASN A CA 1
ATOM 978 C C . ASN A 1 120 ? 4.427 -2.259 -10.691 1.00 86.00 120 ASN A C 1
ATOM 980 O O . ASN A 1 120 ? 4.126 -1.165 -10.222 1.00 86.00 120 ASN A O 1
ATOM 984 N N . LYS A 1 121 ? 3.588 -3.300 -10.644 1.00 89.12 121 LYS A N 1
ATOM 985 C CA . LYS A 1 121 ? 2.255 -3.267 -10.016 1.00 89.12 121 LYS A CA 1
ATOM 986 C C . LYS A 1 121 ? 2.148 -4.149 -8.779 1.00 89.12 121 LYS A C 1
ATOM 988 O O . LYS A 1 121 ? 1.060 -4.307 -8.242 1.00 89.12 121 LYS A O 1
ATOM 993 N N . LYS A 1 122 ? 3.263 -4.706 -8.301 1.00 90.81 122 LYS A N 1
ATOM 994 C CA . LYS A 1 122 ? 3.257 -5.693 -7.221 1.00 90.81 122 LYS A CA 1
ATOM 995 C C . LYS A 1 122 ? 2.563 -5.166 -5.964 1.00 90.81 122 LYS A C 1
ATOM 997 O O . LYS A 1 122 ? 1.642 -5.808 -5.472 1.00 90.81 122 LYS A O 1
ATOM 1002 N N . THR A 1 123 ? 2.965 -3.994 -5.468 1.00 92.12 123 THR A N 1
ATOM 1003 C CA . THR A 1 123 ? 2.354 -3.427 -4.256 1.00 92.12 123 THR A CA 1
ATOM 1004 C C . THR A 1 123 ? 0.899 -3.028 -4.482 1.00 92.12 123 THR A C 1
ATOM 1006 O O . THR A 1 123 ? 0.075 -3.186 -3.589 1.00 92.12 123 THR A O 1
ATOM 1009 N N . TYR A 1 124 ? 0.558 -2.549 -5.679 1.00 89.81 124 TYR A N 1
ATOM 1010 C CA . TYR A 1 124 ? -0.822 -2.217 -6.033 1.00 89.81 124 TYR A CA 1
ATOM 1011 C C . TYR A 1 124 ? -1.730 -3.454 -5.987 1.00 89.81 124 TYR A C 1
ATOM 1013 O O . TYR A 1 124 ? -2.794 -3.414 -5.373 1.00 89.81 124 TYR A O 1
ATOM 1021 N N . ASP A 1 125 ? -1.279 -4.568 -6.562 1.00 93.12 125 ASP A N 1
ATOM 1022 C CA . ASP A 1 125 ? -2.020 -5.829 -6.558 1.00 93.12 125 ASP A CA 1
ATOM 1023 C C . ASP A 1 125 ? -2.118 -6.427 -5.140 1.00 93.12 125 ASP A C 1
ATOM 1025 O O . ASP A 1 125 ? -3.129 -7.037 -4.796 1.00 93.12 125 ASP A O 1
ATOM 1029 N N . GLU A 1 126 ? -1.103 -6.225 -4.289 1.00 92.25 126 GLU A N 1
ATOM 1030 C CA . GLU A 1 126 ? -1.141 -6.599 -2.864 1.00 92.25 126 GLU A CA 1
ATOM 1031 C C . GLU A 1 126 ? -2.144 -5.764 -2.048 1.00 92.25 126 GLU A C 1
ATOM 1033 O O . GLU A 1 126 ? -2.661 -6.265 -1.057 1.00 92.25 126 GLU A O 1
ATOM 1038 N N . ILE A 1 127 ? -2.419 -4.511 -2.428 1.00 91.00 127 ILE A N 1
ATOM 1039 C CA . ILE A 1 127 ? -3.415 -3.657 -1.750 1.00 91.00 127 ILE A CA 1
ATOM 1040 C C . ILE A 1 127 ? -4.849 -4.053 -2.137 1.00 91.00 127 ILE A C 1
ATOM 1042 O O . ILE A 1 127 ? -5.774 -3.862 -1.349 1.00 91.00 127 ILE A O 1
ATOM 1046 N N . LEU A 1 128 ? -5.049 -4.561 -3.357 1.00 89.81 128 LEU A N 1
ATOM 1047 C CA . LEU A 1 128 ? -6.372 -4.924 -3.875 1.00 89.81 128 LEU A CA 1
ATOM 1048 C C . LEU A 1 128 ? -6.903 -6.275 -3.372 1.00 89.81 128 LEU A C 1
ATOM 1050 O O . LEU A 1 128 ? -8.113 -6.496 -3.451 1.00 89.81 128 LEU A O 1
ATOM 1054 N N . ASN A 1 129 ? -6.022 -7.168 -2.913 1.00 79.19 129 ASN A N 1
ATOM 1055 C CA . ASN A 1 129 ? -6.360 -8.510 -2.423 1.00 79.19 129 ASN A CA 1
ATOM 1056 C C . ASN A 1 129 ? -6.408 -8.563 -0.893 1.00 79.19 129 ASN A C 1
ATOM 1058 O O . ASN A 1 129 ? -7.273 -9.303 -0.372 1.00 79.19 129 ASN A O 1
#

Secondary structure (DSSP, 8-state):
--HHHHHHHHHHHHTT-HHHHHHHHHHHHHHHHHHHHHHHHHHHHHHHHHHHHHHHHHHHHHHHHHHHHHHHHHHHHHHHHHHHHHHHHHHHHHHH--SHHHHHHHHTT--PPPPP-----HHHHHHH-

Sequence (129 aa):
MIKIFRNIRQNLIAEGKVGRYLKYAFGEIILVVIGIFLAIQLNELNEKRKDHEKELSFLSKLKDDINLDIMNLTQSDSTFALYESSSNKALEIFYRANKVEDIIATDTLFMFAWTNLKINKKTYDEILN

Foldseek 3Di:
DPVVLVVVLVVCVVVVNVVVSVVSVVVVVVVVVVVVVVVVVVVVVVVVVVVVVVVVVLVVVVVVLVVVLVVVVVVVVVVVVQLVVLLVVLVVQVVVDPDPVSNVVSVVSNDDDDDDRDRDCPSVVVVVD

Radius of gyration: 38.86 Å; chains: 1; bounding box: 67×18×109 Å

pLDDT: mean 87.22, std 9.08, range [62.69, 98.38]